Protein AF-A0A0A3IIA6-F1 (afdb_monomer_lite)

Radius of gyration: 15.54 Å; chains: 1; bounding box: 34×17×46 Å

InterPro domains:
  IPR021741 Protein of unknown function DUF3311 [PF11755] (8-62)
  IPR021741 Protein of unknown function DUF3311 [PTHR40034] (2-63)

Structure (mmCIF, N/CA/C/O backbone):
data_AF-A0A0A3IIA6-F1
#
_entry.id   AF-A0A0A3IIA6-F1
#
loop_
_atom_site.group_PDB
_atom_site.id
_atom_site.type_symbol
_atom_site.label_atom_id
_atom_site.label_alt_id
_atom_site.label_comp_id
_atom_site.label_asym_id
_atom_site.label_entity_id
_atom_site.label_seq_id
_atom_site.pdbx_PDB_ins_code
_atom_site.Cartn_x
_atom_site.Cartn_y
_atom_site.Cartn_z
_atom_site.occupancy
_atom_site.B_iso_or_equiv
_atom_site.auth_seq_id
_atom_site.auth_comp_id
_atom_site.auth_asym_id
_atom_site.auth_atom_id
_atom_site.pdbx_PDB_model_num
ATOM 1 N N . MET A 1 1 ? -24.335 -2.781 17.461 1.00 50.75 1 MET A N 1
ATOM 2 C CA . MET A 1 1 ? -24.256 -2.393 16.032 1.00 50.75 1 MET A CA 1
ATOM 3 C C . MET A 1 1 ? -23.012 -1.523 15.903 1.00 50.75 1 MET A C 1
ATOM 5 O O . MET A 1 1 ? -22.986 -0.494 16.544 1.00 50.75 1 MET A O 1
ATOM 9 N N . ARG A 1 2 ? -21.918 -1.897 15.241 1.00 56.66 2 ARG A N 1
ATOM 10 C CA . ARG A 1 2 ? -21.801 -2.210 13.813 1.00 56.66 2 ARG A CA 1
ATOM 11 C C . ARG A 1 2 ? -20.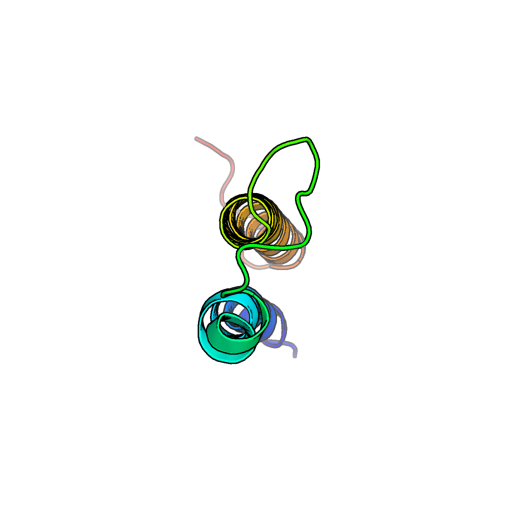475 -2.963 13.578 1.00 56.66 2 ARG A C 1
ATOM 13 O O . ARG A 1 2 ? -19.433 -2.334 13.496 1.00 56.66 2 ARG A O 1
ATOM 20 N N . LYS A 1 3 ? -20.517 -4.287 13.388 1.00 61.41 3 LYS A N 1
ATOM 21 C CA . LYS A 1 3 ? -19.362 -5.129 12.989 1.00 61.41 3 LYS A CA 1
ATOM 22 C C . LYS A 1 3 ? -18.907 -4.888 11.532 1.00 61.41 3 LYS A C 1
ATOM 24 O O . LYS A 1 3 ? -18.368 -5.774 10.884 1.00 61.41 3 LYS A O 1
ATOM 29 N N . TYR A 1 4 ? -19.174 -3.706 10.972 1.00 69.12 4 TYR A N 1
ATOM 30 C CA . TYR A 1 4 ? -18.875 -3.409 9.568 1.00 69.12 4 TYR A CA 1
ATOM 31 C C . TYR A 1 4 ? -17.396 -3.078 9.346 1.00 69.12 4 TYR A C 1
ATOM 33 O O . TYR A 1 4 ? -16.934 -3.157 8.214 1.00 69.12 4 TYR A O 1
ATOM 41 N N . PHE A 1 5 ? -16.635 -2.766 10.401 1.00 71.94 5 PHE A N 1
ATOM 42 C CA . PHE A 1 5 ? -15.203 -2.468 10.287 1.00 71.94 5 PHE A CA 1
ATOM 43 C C . PHE A 1 5 ? -14.402 -3.676 9.779 1.00 71.94 5 PHE A C 1
ATOM 45 O O . PHE A 1 5 ? -13.475 -3.519 8.994 1.00 71.94 5 PHE A O 1
ATOM 52 N N . GLN A 1 6 ? -14.836 -4.896 10.114 1.00 73.00 6 GLN A N 1
ATOM 53 C CA . GLN A 1 6 ? -14.230 -6.137 9.622 1.00 73.00 6 GLN A CA 1
ATOM 54 C C . GLN A 1 6 ? -14.359 -6.300 8.098 1.00 73.00 6 GLN A C 1
ATOM 56 O O . GLN A 1 6 ? -13.515 -6.943 7.481 1.00 73.00 6 GLN A O 1
ATOM 61 N N . LEU A 1 7 ? -15.361 -5.677 7.460 1.00 81.62 7 LEU A N 1
ATOM 62 C CA . LEU A 1 7 ? -15.482 -5.687 5.998 1.00 81.62 7 LEU A CA 1
ATOM 63 C C . LEU A 1 7 ? -14.368 -4.880 5.321 1.00 81.62 7 LEU A C 1
ATOM 65 O O . LEU A 1 7 ? -14.018 -5.185 4.181 1.00 81.62 7 LEU A O 1
ATOM 69 N N . LEU A 1 8 ? -13.767 -3.896 6.006 1.00 83.12 8 LEU A N 1
ATOM 70 C CA . LEU A 1 8 ? -12.642 -3.142 5.447 1.00 83.12 8 LEU A CA 1
ATOM 71 C C . LEU A 1 8 ? -11.420 -4.044 5.230 1.00 83.12 8 LEU A C 1
ATOM 73 O O . LEU A 1 8 ? -10.665 -3.820 4.289 1.00 83.12 8 LEU A O 1
ATOM 77 N N . LEU A 1 9 ? -11.264 -5.108 6.024 1.00 84.38 9 LEU A N 1
ATOM 78 C CA . LEU A 1 9 ? -10.174 -6.078 5.875 1.00 84.38 9 LEU A CA 1
ATOM 79 C C . LEU A 1 9 ? -10.278 -6.898 4.582 1.00 84.38 9 LEU A C 1
ATOM 81 O O . LEU A 1 9 ? -9.276 -7.429 4.114 1.00 84.38 9 LEU A O 1
ATOM 85 N N . VAL A 1 10 ? -11.463 -6.974 3.969 1.00 87.50 10 VAL A N 1
ATOM 86 C CA . VAL A 1 10 ? -11.677 -7.682 2.696 1.00 87.50 10 VAL A CA 1
ATOM 87 C C . VAL A 1 10 ? -11.243 -6.827 1.497 1.00 87.50 10 VAL A C 1
ATOM 89 O O . VAL A 1 10 ? -10.899 -7.361 0.444 1.00 87.50 10 VAL A O 1
ATOM 92 N N . ILE A 1 11 ? -11.192 -5.501 1.650 1.00 89.31 11 ILE A N 1
ATOM 93 C CA . ILE A 1 11 ? -10.795 -4.555 0.596 1.00 89.31 11 ILE A CA 1
ATOM 94 C C . ILE A 1 11 ? -9.407 -4.874 0.008 1.00 89.31 11 ILE A C 1
ATOM 96 O O . ILE A 1 11 ? -9.321 -4.986 -1.217 1.00 89.31 11 ILE A O 1
ATOM 100 N N . PRO A 1 12 ? -8.331 -5.067 0.804 1.00 87.88 12 PRO A N 1
ATOM 101 C CA . PRO A 1 12 ? -7.020 -5.397 0.249 1.00 87.88 12 PRO A CA 1
ATOM 102 C C . PRO A 1 12 ? -7.004 -6.738 -0.489 1.00 87.88 12 PRO A C 1
ATOM 104 O O . PRO A 1 12 ? -6.318 -6.855 -1.500 1.00 87.88 12 PRO A O 1
ATOM 107 N N . PHE A 1 13 ? -7.806 -7.721 -0.068 1.00 86.81 13 PHE A N 1
ATOM 108 C CA . PHE A 1 13 ? -7.935 -8.991 -0.791 1.00 86.81 13 PHE A CA 1
ATOM 109 C C . PHE A 1 13 ? -8.606 -8.813 -2.152 1.00 86.81 13 PHE A C 1
ATOM 111 O O . PHE A 1 13 ? -8.141 -9.367 -3.143 1.00 86.81 13 PHE A O 1
ATOM 118 N N . ILE A 1 14 ? -9.661 -8.003 -2.239 1.00 89.50 14 ILE A N 1
ATOM 119 C CA . ILE A 1 14 ? -10.298 -7.684 -3.525 1.00 89.50 14 ILE A CA 1
ATOM 120 C C . ILE A 1 14 ? -9.305 -6.929 -4.422 1.00 89.50 14 ILE A C 1
ATOM 122 O O . ILE A 1 14 ? -9.137 -7.265 -5.594 1.00 89.50 14 ILE A O 1
ATOM 126 N N . GLY A 1 15 ? -8.593 -5.959 -3.854 1.00 85.62 15 GLY A N 1
ATOM 127 C CA . GLY A 1 15 ? -7.568 -5.177 -4.534 1.00 85.62 15 GLY A CA 1
ATOM 128 C C . GLY A 1 15 ? -6.398 -5.988 -5.090 1.00 85.62 15 GLY A C 1
ATOM 129 O O . GLY A 1 15 ? -5.942 -5.751 -6.208 1.00 85.62 15 GLY A O 1
ATOM 130 N N . MET A 1 16 ? -5.925 -6.968 -4.325 1.00 85.75 16 MET A N 1
ATOM 131 C CA . MET A 1 16 ? -4.812 -7.833 -4.710 1.00 85.75 16 MET A CA 1
ATOM 132 C C . MET A 1 16 ? -5.247 -8.986 -5.612 1.00 85.75 16 MET A C 1
ATOM 134 O O . MET A 1 16 ? -4.529 -9.291 -6.551 1.00 85.75 16 MET A O 1
ATOM 138 N N . CYS A 1 17 ? -6.389 -9.634 -5.356 1.00 86.25 17 CYS A N 1
ATOM 139 C CA . CYS A 1 17 ? -6.792 -10.852 -6.066 1.00 86.25 17 CYS A CA 1
ATOM 140 C C . CYS A 1 17 ? -7.687 -10.575 -7.278 1.00 86.25 17 CYS A C 1
ATOM 142 O O . CYS A 1 17 ? -7.474 -11.153 -8.341 1.00 86.25 17 CYS A O 1
ATOM 144 N N . VAL A 1 18 ? -8.688 -9.700 -7.143 1.00 86.69 18 VAL A N 1
ATOM 145 C CA . VAL A 1 18 ? -9.680 -9.460 -8.208 1.00 86.69 18 VAL A CA 1
ATOM 146 C C . VAL A 1 18 ? -9.136 -8.495 -9.251 1.00 86.69 18 VAL A C 1
ATOM 148 O O . VAL A 1 18 ? -9.364 -8.675 -10.444 1.00 86.69 18 VAL A O 1
ATOM 151 N N . LEU A 1 19 ? -8.384 -7.484 -8.816 1.00 85.12 19 LEU A N 1
ATOM 152 C CA . LEU A 1 19 ? -7.795 -6.494 -9.717 1.00 85.12 19 LEU A CA 1
ATOM 153 C C . LEU A 1 19 ? -6.414 -6.909 -10.242 1.00 85.12 19 LEU A C 1
ATOM 155 O O . LEU A 1 19 ? -5.854 -6.194 -11.071 1.00 85.12 19 LEU A O 1
ATOM 159 N N . LEU A 1 20 ? -5.887 -8.077 -9.848 1.00 82.25 20 LEU A N 1
ATOM 160 C CA . LEU A 1 20 ? -4.615 -8.598 -10.361 1.00 82.25 20 LEU A CA 1
ATOM 161 C C . LEU A 1 20 ? -4.573 -8.695 -11.892 1.00 82.25 20 LEU A C 1
ATOM 163 O O . LEU A 1 20 ? -3.596 -8.231 -12.468 1.00 82.25 20 LEU A O 1
ATOM 167 N N . PRO A 1 21 ? -5.598 -9.225 -12.594 1.00 81.75 21 PRO A N 1
ATOM 168 C CA . PRO A 1 21 ? -5.573 -9.310 -14.055 1.00 81.75 21 PRO A CA 1
ATOM 169 C C . PRO A 1 21 ? -5.566 -7.928 -14.718 1.00 81.75 21 PRO A C 1
ATOM 171 O O . PRO A 1 21 ? -5.058 -7.766 -15.823 1.00 81.75 21 PRO A O 1
ATOM 174 N N . TRP A 1 22 ? -6.125 -6.921 -14.042 1.00 82.88 22 TRP A N 1
ATOM 175 C CA . TRP A 1 22 ? -6.101 -5.542 -14.514 1.00 82.88 22 TRP A CA 1
ATOM 176 C C . TRP A 1 22 ? -4.739 -4.886 -14.268 1.00 82.88 22 TRP A C 1
ATOM 178 O O . TRP A 1 22 ? -4.241 -4.189 -15.152 1.00 82.88 22 TRP A O 1
ATOM 188 N N . ALA A 1 23 ? -4.129 -5.167 -13.114 1.00 83.19 23 ALA A N 1
ATOM 189 C CA . ALA A 1 23 ? -2.822 -4.664 -12.708 1.00 83.19 23 ALA A CA 1
ATOM 190 C C . ALA A 1 23 ? -1.631 -5.407 -13.327 1.00 83.19 23 ALA A C 1
ATOM 192 O O . ALA A 1 23 ? -0.520 -4.879 -13.350 1.00 83.19 23 ALA A O 1
ATOM 193 N N . ASN A 1 24 ? -1.848 -6.605 -13.866 1.00 82.94 24 ASN A N 1
ATOM 194 C CA . ASN A 1 24 ? -0.844 -7.400 -14.564 1.00 82.94 24 ASN A CA 1
ATOM 195 C C . ASN A 1 24 ? -0.580 -6.854 -15.976 1.00 82.94 24 ASN A C 1
ATOM 197 O O . ASN A 1 24 ? -0.826 -7.513 -16.986 1.00 82.94 24 ASN A O 1
ATOM 201 N N . ARG A 1 25 ? -0.110 -5.610 -16.045 1.00 81.06 25 ARG A N 1
ATOM 202 C CA . ARG A 1 25 ? 0.344 -4.950 -17.267 1.00 81.06 25 ARG A CA 1
ATOM 203 C C . ARG A 1 25 ? 1.732 -4.378 -17.011 1.00 81.06 25 ARG A C 1
ATOM 205 O O . ARG A 1 25 ? 1.974 -3.778 -15.966 1.00 81.06 25 ARG A O 1
ATOM 212 N N . ALA A 1 26 ? 2.649 -4.590 -17.953 1.00 73.19 26 ALA A N 1
ATOM 213 C CA . ALA A 1 26 ? 3.997 -4.026 -17.871 1.00 73.19 26 ALA A CA 1
ATOM 214 C C . ALA A 1 26 ? 3.978 -2.498 -18.049 1.00 73.19 26 ALA A C 1
ATOM 216 O O . ALA A 1 26 ? 4.738 -1.785 -17.400 1.00 73.19 26 ALA A O 1
ATOM 217 N N . GLU A 1 27 ? 3.048 -2.007 -18.869 1.00 77.00 27 GLU A N 1
ATOM 218 C CA . GLU A 1 27 ? 2.795 -0.590 -19.108 1.00 77.00 27 GLU A CA 1
ATOM 219 C C . GLU A 1 27 ? 1.416 -0.208 -18.544 1.00 77.00 27 GLU A C 1
ATOM 221 O O . GLU A 1 27 ? 0.463 -0.984 -18.688 1.00 77.00 27 GLU A O 1
ATOM 226 N N . PRO A 1 28 ? 1.264 0.973 -17.919 1.00 84.12 28 PRO A N 1
ATOM 227 C CA . PRO A 1 28 ? 2.215 2.087 -17.859 1.00 84.12 28 PRO A CA 1
ATOM 228 C C . PRO A 1 28 ? 3.279 1.952 -16.757 1.00 84.12 28 PRO A C 1
ATOM 230 O O . PRO A 1 28 ? 3.055 1.333 -15.721 1.00 84.12 28 PRO A O 1
ATOM 233 N N . TYR A 1 29 ? 4.426 2.603 -16.951 1.00 84.44 29 TYR A N 1
ATOM 234 C CA . TYR A 1 29 ? 5.416 2.759 -15.887 1.00 84.44 29 TYR A CA 1
ATOM 235 C C . TYR A 1 29 ? 5.022 3.920 -14.970 1.00 84.44 29 TYR A C 1
ATOM 237 O O . TYR A 1 29 ? 4.773 5.033 -15.432 1.00 84.44 29 TYR A O 1
ATOM 245 N N . VAL A 1 30 ? 4.994 3.675 -13.664 1.00 89.50 30 VAL A N 1
ATOM 246 C CA . VAL A 1 30 ? 4.671 4.668 -12.634 1.00 89.50 30 VAL A CA 1
ATOM 247 C C . VAL A 1 30 ? 5.914 4.875 -11.777 1.00 89.50 30 VAL A C 1
ATOM 249 O O . VAL A 1 30 ? 6.451 3.919 -11.228 1.00 89.50 30 VAL A O 1
ATOM 252 N N . PHE A 1 31 ? 6.417 6.111 -11.703 1.00 87.81 31 PHE A N 1
ATOM 253 C CA . PHE A 1 31 ? 7.689 6.440 -11.031 1.00 87.81 31 PHE A CA 1
ATOM 254 C C . PHE A 1 31 ? 8.895 5.598 -11.506 1.00 87.81 31 PHE A C 1
ATOM 256 O O . PHE A 1 31 ? 9.814 5.330 -10.739 1.00 87.81 31 PHE A O 1
ATOM 263 N N . GLY A 1 32 ? 8.894 5.159 -12.770 1.00 86.75 32 GLY A N 1
ATOM 264 C CA . GLY A 1 32 ? 9.943 4.291 -13.325 1.00 86.75 32 GLY A CA 1
ATOM 265 C C . GLY A 1 32 ? 9.797 2.804 -12.978 1.00 86.75 32 GLY A C 1
ATOM 266 O O . GLY A 1 32 ? 10.619 1.999 -13.409 1.00 86.75 32 GLY A O 1
ATOM 267 N N . LEU A 1 33 ? 8.743 2.417 -12.254 1.00 88.75 33 LEU A N 1
ATOM 268 C CA . LEU A 1 33 ? 8.411 1.028 -11.940 1.00 88.75 33 LEU A CA 1
ATOM 269 C C . LEU A 1 33 ?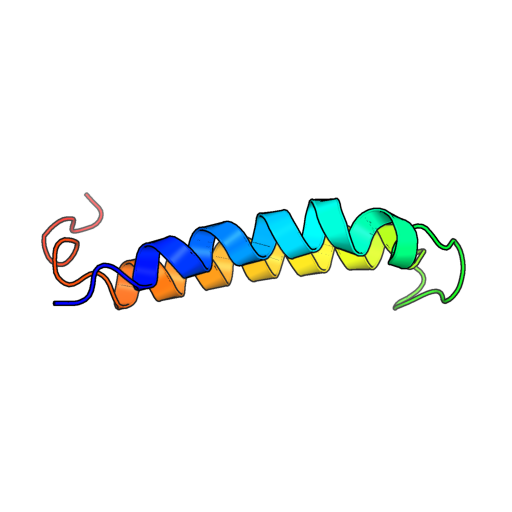 7.306 0.510 -12.878 1.00 88.75 33 LEU A C 1
ATOM 271 O O . LEU A 1 33 ? 6.388 1.268 -13.193 1.00 88.75 33 LEU A O 1
ATOM 275 N N . PRO A 1 34 ? 7.334 -0.773 -13.288 1.00 88.88 34 PRO A N 1
ATOM 276 C CA . PRO A 1 34 ? 6.189 -1.423 -13.921 1.00 88.88 34 PRO A CA 1
ATOM 277 C C . PRO A 1 34 ? 4.923 -1.271 -13.070 1.00 88.88 34 PRO A C 1
ATOM 279 O O . PRO A 1 34 ? 4.998 -1.344 -11.838 1.00 88.88 34 PRO A O 1
ATOM 282 N N . PHE A 1 35 ? 3.760 -1.122 -13.712 1.00 88.44 35 PHE A N 1
ATOM 283 C CA . PHE A 1 35 ? 2.484 -0.896 -13.022 1.00 88.44 35 PHE A CA 1
ATOM 284 C C . PHE A 1 35 ? 2.213 -1.925 -11.919 1.00 88.44 35 PHE A C 1
ATOM 286 O O . PHE A 1 35 ? 1.799 -1.557 -10.824 1.00 88.44 35 PHE A O 1
ATOM 293 N N . LEU A 1 36 ? 2.520 -3.201 -12.175 1.00 88.38 36 LEU A N 1
ATOM 294 C CA . LEU A 1 36 ? 2.346 -4.280 -11.204 1.00 88.38 36 LEU A CA 1
ATOM 295 C C . LEU A 1 36 ? 3.155 -4.060 -9.915 1.00 88.38 36 LEU A C 1
ATOM 297 O O . LEU A 1 36 ? 2.639 -4.289 -8.824 1.00 88.38 36 LEU A O 1
ATOM 301 N N . LEU A 1 37 ? 4.406 -3.594 -10.017 1.00 89.12 37 LEU A N 1
ATOM 302 C CA . LEU A 1 37 ? 5.229 -3.322 -8.834 1.00 89.12 37 LEU A CA 1
ATOM 303 C C . LEU A 1 37 ? 4.672 -2.138 -8.044 1.00 89.12 37 LEU A C 1
ATOM 305 O O . LEU A 1 37 ? 4.532 -2.225 -6.825 1.00 89.12 37 LEU A O 1
ATOM 309 N N . PHE A 1 38 ? 4.302 -1.058 -8.738 1.00 91.12 38 PHE A N 1
ATOM 310 C CA . PHE A 1 38 ? 3.638 0.083 -8.111 1.00 91.12 38 PHE A CA 1
ATOM 311 C C . PHE A 1 38 ? 2.340 -0.340 -7.409 1.00 91.12 38 PHE A C 1
ATOM 313 O O . PHE A 1 38 ? 2.094 0.060 -6.275 1.00 91.12 38 PHE A O 1
ATOM 320 N N . TRP A 1 39 ? 1.544 -1.197 -8.050 1.00 90.50 39 TRP A N 1
ATOM 321 C CA . TRP A 1 39 ? 0.296 -1.732 -7.515 1.00 90.50 39 TRP A CA 1
ATOM 322 C C . TRP A 1 39 ? 0.508 -2.508 -6.212 1.00 90.50 39 TRP A C 1
ATOM 324 O O . TRP A 1 39 ? -0.195 -2.261 -5.235 1.00 90.50 39 TRP A O 1
ATOM 334 N N . ILE A 1 40 ? 1.502 -3.401 -6.165 1.00 89.75 40 ILE A N 1
ATOM 335 C CA . ILE A 1 40 ? 1.838 -4.169 -4.955 1.00 89.75 40 ILE A CA 1
ATOM 336 C C . ILE A 1 40 ? 2.236 -3.229 -3.811 1.00 89.75 40 ILE A C 1
ATOM 338 O O . ILE A 1 40 ? 1.721 -3.364 -2.701 1.00 89.75 40 ILE A O 1
ATOM 342 N N . VAL A 1 41 ? 3.113 -2.254 -4.076 1.00 92.12 41 VAL A N 1
ATOM 343 C CA . VAL A 1 41 ? 3.563 -1.285 -3.061 1.00 92.12 41 VAL A CA 1
ATOM 344 C C . VAL A 1 41 ? 2.401 -0.419 -2.573 1.00 92.12 41 VAL A C 1
ATOM 346 O O . VAL A 1 41 ? 2.247 -0.217 -1.369 1.00 92.12 41 VAL A O 1
ATOM 349 N N . LEU A 1 42 ? 1.547 0.052 -3.483 1.00 92.31 42 LEU A N 1
ATOM 350 C CA . LEU A 1 42 ? 0.347 0.812 -3.147 1.00 92.31 42 LEU A CA 1
ATOM 351 C C . LEU A 1 42 ? -0.563 0.008 -2.211 1.00 92.31 42 LEU A C 1
ATOM 353 O O . LEU A 1 42 ? -0.971 0.522 -1.171 1.00 92.31 42 LEU A O 1
ATOM 357 N N . TRP A 1 43 ? -0.844 -1.256 -2.536 1.00 92.31 43 TRP A N 1
ATOM 358 C CA . TRP A 1 43 ? -1.689 -2.111 -1.700 1.00 92.31 43 TRP A CA 1
ATOM 359 C C . TRP A 1 43 ? -1.056 -2.468 -0.358 1.00 92.31 43 TRP A C 1
ATOM 361 O O . TRP A 1 43 ? -1.789 -2.561 0.622 1.00 92.31 43 TRP A O 1
ATOM 371 N N . MET A 1 44 ? 0.271 -2.586 -0.279 1.00 92.50 44 MET A N 1
ATOM 372 C CA . MET A 1 44 ? 0.995 -2.756 0.985 1.00 92.50 44 MET A CA 1
ATOM 373 C C . MET A 1 44 ? 0.809 -1.547 1.918 1.00 92.50 44 MET A C 1
ATOM 375 O O . MET A 1 44 ? 0.576 -1.705 3.117 1.00 92.50 44 MET A O 1
ATOM 379 N N . LEU A 1 45 ? 0.870 -0.327 1.379 1.00 94.75 45 LEU A N 1
ATOM 380 C CA . LEU A 1 45 ? 0.626 0.893 2.155 1.00 94.75 45 LEU A CA 1
ATOM 381 C C . LEU A 1 45 ? -0.853 1.026 2.543 1.00 94.75 45 LEU A C 1
ATOM 383 O O . LEU A 1 45 ? -1.170 1.320 3.697 1.00 94.75 45 LEU A O 1
ATOM 387 N N . LEU A 1 46 ? -1.761 0.764 1.598 1.00 92.88 46 LEU A N 1
ATOM 388 C CA . LEU A 1 46 ? -3.202 0.809 1.840 1.00 92.88 46 LEU A CA 1
ATOM 389 C C . LEU A 1 46 ? -3.640 -0.222 2.882 1.00 92.88 46 LEU A C 1
ATOM 391 O O . LEU A 1 46 ? -4.463 0.115 3.725 1.00 92.88 46 LEU A O 1
ATOM 395 N N . SER A 1 47 ? -3.091 -1.441 2.892 1.00 90.94 47 SER A N 1
ATOM 396 C CA . SER A 1 47 ? -3.431 -2.441 3.912 1.00 90.94 47 SER A CA 1
ATOM 397 C C . SER A 1 47 ? -3.051 -1.983 5.317 1.00 90.94 47 SER A C 1
ATOM 399 O O . SER A 1 47 ? -3.852 -2.127 6.238 1.00 90.94 47 SER A O 1
ATOM 401 N N . SER A 1 48 ? -1.876 -1.368 5.481 1.00 91.75 48 SER A N 1
ATOM 402 C CA . SER A 1 48 ? -1.446 -0.814 6.770 1.00 91.75 48 SER A CA 1
ATOM 403 C C . SER A 1 48 ? -2.351 0.334 7.222 1.00 91.75 48 SER A C 1
ATOM 405 O O . SER A 1 48 ? -2.737 0.395 8.387 1.00 91.75 48 SER A O 1
ATOM 407 N N . LEU A 1 49 ? -2.755 1.212 6.299 1.00 92.75 49 LEU A N 1
ATOM 408 C CA . LEU A 1 49 ? -3.711 2.287 6.583 1.00 92.75 49 LEU A CA 1
ATOM 409 C C . LEU A 1 49 ? -5.095 1.746 6.951 1.00 92.75 49 LEU A C 1
ATOM 411 O O . LEU A 1 49 ? -5.713 2.242 7.887 1.00 92.75 49 LEU A O 1
ATOM 415 N N . ILE A 1 50 ? -5.576 0.721 6.247 1.00 90.38 50 ILE A N 1
ATOM 416 C CA . ILE A 1 50 ? -6.852 0.063 6.539 1.00 90.38 50 ILE A CA 1
ATOM 417 C C . ILE A 1 50 ? -6.823 -0.547 7.939 1.00 90.38 50 ILE A C 1
ATOM 419 O O . ILE A 1 50 ? -7.765 -0.337 8.694 1.00 90.38 50 ILE A O 1
ATOM 423 N N . LEU A 1 51 ? -5.742 -1.236 8.313 1.00 88.00 51 LEU A N 1
ATOM 424 C CA . LEU A 1 51 ? -5.574 -1.767 9.667 1.00 88.00 51 LEU A CA 1
ATOM 425 C C . LEU A 1 51 ? -5.569 -0.655 10.716 1.00 88.00 51 LEU A C 1
ATOM 427 O O . LEU A 1 51 ? -6.248 -0.784 11.726 1.00 88.00 51 LEU A O 1
ATOM 431 N N . LEU A 1 52 ? -4.877 0.457 10.460 1.00 88.50 52 LEU A N 1
ATOM 432 C CA . LEU A 1 52 ? -4.866 1.611 11.359 1.00 88.50 52 LEU A CA 1
ATOM 433 C C . LEU A 1 52 ? -6.265 2.224 11.519 1.00 88.50 52 LEU A C 1
ATOM 435 O O . LEU A 1 52 ? -6.668 2.562 12.630 1.00 88.50 52 LEU A O 1
ATOM 439 N N . ILE A 1 53 ? -7.019 2.350 10.426 1.00 87.25 53 ILE A N 1
ATOM 440 C CA . ILE A 1 53 ? -8.399 2.849 10.441 1.00 87.25 53 ILE A CA 1
ATOM 441 C C . ILE A 1 53 ? -9.305 1.890 11.214 1.00 87.25 53 ILE A C 1
ATOM 443 O O . ILE A 1 53 ? -10.094 2.344 12.037 1.00 87.25 53 ILE A O 1
ATOM 447 N N . VAL A 1 54 ? -9.182 0.581 10.977 1.00 85.94 54 VAL A N 1
ATOM 448 C CA . VAL A 1 54 ? -9.935 -0.446 11.706 1.00 85.94 54 VAL A CA 1
ATOM 449 C C . VAL A 1 54 ? -9.600 -0.381 13.192 1.00 85.94 54 VAL A C 1
ATOM 451 O O . VAL A 1 54 ? -10.522 -0.301 13.985 1.00 85.94 54 VAL A O 1
ATOM 454 N N . TYR A 1 55 ? -8.322 -0.296 13.560 1.00 82.44 55 TYR A N 1
ATOM 455 C CA . TYR A 1 55 ? -7.866 -0.155 14.945 1.00 82.44 55 TYR A CA 1
ATOM 456 C C . TYR A 1 55 ? -8.450 1.086 15.629 1.00 82.44 55 TYR A C 1
ATOM 458 O O . TYR A 1 55 ? -8.940 1.016 16.746 1.00 82.44 55 TYR A O 1
ATOM 466 N N . LYS A 1 56 ? -8.426 2.241 14.952 1.00 81.88 56 LYS A N 1
ATOM 467 C CA . LYS A 1 56 ? -8.969 3.501 15.486 1.00 81.88 56 LYS A CA 1
ATOM 468 C C . LYS A 1 56 ? -10.492 3.503 15.602 1.00 81.88 56 LYS A C 1
ATOM 470 O O . LYS A 1 56 ? -11.029 4.252 16.410 1.00 81.88 56 LYS A O 1
ATOM 475 N N . LEU A 1 57 ? -11.176 2.744 14.749 1.00 79.88 57 LEU A N 1
ATOM 476 C CA . LEU A 1 57 ? -12.634 2.627 14.726 1.00 79.88 57 LEU A CA 1
ATOM 477 C C . LEU A 1 57 ? -13.153 1.456 15.553 1.00 79.88 57 LEU A C 1
ATOM 479 O O . LEU A 1 57 ? -14.370 1.349 15.686 1.00 79.88 57 LEU A O 1
ATOM 483 N N . ASP A 1 58 ? -12.279 0.581 16.044 1.00 77.06 58 ASP A N 1
ATOM 484 C CA . ASP A 1 58 ? -12.640 -0.529 16.910 1.00 77.06 58 ASP A CA 1
ATOM 485 C C . ASP A 1 58 ? -12.669 -0.038 18.367 1.00 77.06 58 ASP A C 1
ATOM 487 O O . ASP A 1 58 ? -11.617 0.062 19.003 1.00 77.06 58 ASP A O 1
ATOM 491 N N . PRO A 1 59 ? -13.854 0.308 18.912 1.00 64.69 59 PRO A N 1
ATOM 492 C CA . PRO A 1 59 ? -13.972 0.794 20.284 1.00 64.69 59 PRO A CA 1
ATOM 493 C C . PRO A 1 59 ? -13.613 -0.289 21.311 1.00 64.69 59 PRO A C 1
ATOM 495 O O . PRO A 1 59 ? -13.371 0.027 22.469 1.00 64.69 59 PRO A O 1
ATOM 498 N N . GLU A 1 60 ? -13.571 -1.565 20.911 1.00 64.38 60 GLU A N 1
ATOM 499 C CA . GLU A 1 60 ? -13.175 -2.677 21.782 1.00 64.38 60 GLU A CA 1
ATOM 500 C C . GLU A 1 60 ? -11.649 -2.751 21.961 1.00 64.38 60 GLU A C 1
ATOM 502 O O . GLU A 1 60 ? -11.166 -3.369 22.908 1.00 64.38 60 GLU A O 1
ATOM 507 N N . ASN A 1 61 ? -10.888 -2.065 21.102 1.00 60.56 61 ASN A N 1
ATOM 508 C CA . ASN A 1 61 ? -9.433 -2.004 21.159 1.00 60.56 61 ASN A CA 1
ATOM 509 C C . ASN A 1 61 ? -8.901 -0.757 21.910 1.00 60.56 61 ASN A C 1
ATOM 511 O O . ASN A 1 61 ? -7.695 -0.513 21.943 1.00 60.56 61 ASN A O 1
ATOM 515 N N . GLU A 1 62 ? -9.771 0.017 22.576 1.00 57.16 62 GLU A N 1
ATOM 516 C CA . GLU A 1 62 ? -9.373 1.129 23.465 1.00 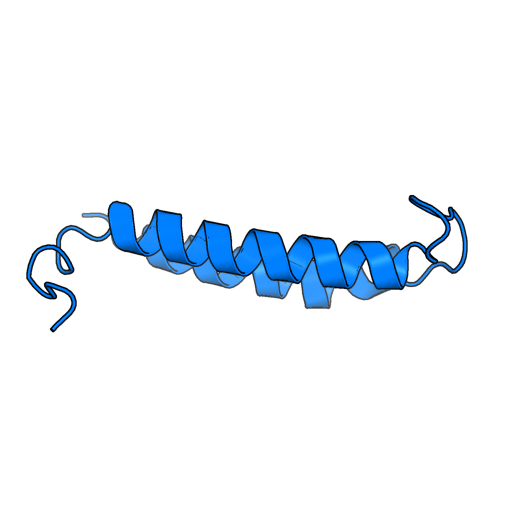57.16 62 GLU A CA 1
ATOM 517 C C . GLU A 1 62 ? -8.558 0.675 24.699 1.00 57.16 62 GLU A C 1
ATOM 519 O O . GLU A 1 62 ? -7.997 1.516 25.394 1.00 57.16 62 GLU A O 1
ATOM 524 N N . GLY A 1 63 ? -8.461 -0.635 24.971 1.00 55.09 63 GLY A N 1
ATOM 525 C CA . GLY A 1 63 ? -7.762 -1.192 26.138 1.00 55.09 63 GLY A CA 1
ATOM 526 C C . GLY A 1 63 ? -6.375 -1.798 25.889 1.00 55.09 63 GLY A C 1
ATOM 527 O O . GLY A 1 63 ? -5.711 -2.158 26.857 1.00 55.09 63 GLY A O 1
ATOM 528 N N . SER A 1 64 ? -5.917 -1.934 24.640 1.00 54.75 64 SER A N 1
ATOM 529 C CA . SER A 1 64 ? -4.535 -2.351 24.367 1.00 54.75 64 SER A CA 1
ATOM 530 C C . SER A 1 64 ? -3.670 -1.104 24.218 1.00 54.75 64 SER A C 1
ATOM 532 O O . SER A 1 64 ? -3.352 -0.669 23.106 1.00 54.75 64 SER A O 1
ATOM 534 N N . GLU A 1 65 ? -3.329 -0.484 25.347 1.00 54.94 65 GLU A N 1
ATOM 535 C CA . GLU A 1 65 ? -2.136 0.351 25.364 1.00 54.94 65 GLU A CA 1
ATOM 536 C C . GLU A 1 65 ? -0.972 -0.506 24.870 1.00 54.94 65 GLU A C 1
ATOM 538 O O . GLU A 1 65 ? -0.870 -1.695 25.176 1.00 54.94 65 GLU A O 1
ATOM 543 N N . VAL A 1 66 ? -0.167 0.093 24.005 1.00 56.19 66 VAL A N 1
ATOM 544 C CA . VAL A 1 66 ? 1.075 -0.482 23.515 1.00 56.19 66 VAL A CA 1
ATOM 545 C C . VAL A 1 66 ? 1.983 -0.649 24.737 1.00 56.19 66 VAL A C 1
ATOM 547 O O . VAL A 1 66 ? 2.648 0.309 25.122 1.00 56.19 66 VAL A O 1
ATOM 550 N N . GLU A 1 67 ? 1.926 -1.806 25.397 1.00 43.94 67 GLU A N 1
ATOM 551 C CA . GLU A 1 67 ? 2.948 -2.230 26.362 1.00 43.94 67 GLU A CA 1
ATOM 552 C C . GLU A 1 67 ? 4.224 -2.644 25.618 1.00 43.94 67 GLU A C 1
ATOM 554 O O . GLU A 1 67 ? 4.115 -3.368 24.596 1.00 43.94 67 GLU A O 1
#

pLDDT: mean 80.59, std 12.48, range [43.94, 94.75]

Sequence (67 aa):
MRKYFQLLLVIPFIGMCVLLPWANRAEPYVFGLPFLLFWIVLWMLLSSLILLIVYKLDPENEGSEVE

Foldseek 3Di:
DDPCLVVLLCVLVCQCPVCVVVQPAQDDQDPNHGSVVVSVVVSVVVNVVSVVVSCVPPPVNPPDDPD

Secondary structure (DSSP, 8-state):
--TTHHHHTHHHHIIIIISHHHH--S-SEETTEEHHHHHHHHHHHHHHHHHHHHHHH-GGGTT----

Organism: NCBI:txid1220589

=== Feature glossary ===
Feature key, reading from the visual/contextual features back to the raw sequence:

Rendered structure images. Six rendered views show the 3D structure from the faces of a cube — i.e. along ±x, ±y, ±z. Rendering representation is drawn randomly per protein from cartoon (secondary-structure ribbons), sticks (backbone bonds), or molecular surface; coloring is either N→C rainbow (blue at the N-terminus through red at the C-terminus) or one color per chain.

Contact-map, Ramachandran, and PAE plots. The contact map is a binary N×N matrix image: pixel (i, j) is dark where Cα_i and Cα_j are within 8 Å and |i−j|>4. Because the |i−j|>4 filter removes local helical contacts, off-diagonal stripes parallel to the main diagonal indicate parallel β-sheets; stripes perpendicular to it indicate antiparallel β-sheets. The Ramachandran plot scatters every residue's (φ, ψ) pair against the sterically allowed regions. The PAE heatmap renders the predicted-aligned-error matrix.

InterPro / GO / CATH / organism. Database cross-references. InterPro integrates a dozen domain/family signature databases into unified entries with residue-range hits. GO terms attach function/process/location labels with evidence codes. CATH codes position the fold in a four-level structural taxonomy. Organism is the NCBI-taxonomy species name.

Nearest PDB structures. The Foldseek neighbor list gives the closest experimentally determined structures in the PDB, ranked by structural alignment. TM-score near 1 means near-identical fold; near 0.3 means only rough topology match. This is how one finds what a novel AlphaFold prediction most resembles in the solved-structure universe.

Predicted aligned error. PAE(i, j) answers: if I align the predicted and true structures on residue i, how far off (in Å) do I expect residue j to be? A block-diagonal PAE matrix with low values on the blocks and high values off-diagonal is the signature of a multi-domain protein with confidently predicted domains but uncertain inter-domain orientation.

Solvent-accessible surface area. Accessible surface area quantifies burial. A residue with SASA near zero is packed into the hydrophobic core; one with SASA >100 Å² sits on the surface. Computed here via the Shrake–Rupley numerical algorithm with a 1.4 Å probe.

B-factor. B-factor (Debye–Waller factor) reflects atomic displacement in the crystal lattice. It is an experimental observable (units Å²), not a prediction; low values mean the atom is pinned down, high values mean it moves or is heterogeneous across the crystal.

pLDDT. For AlphaFold models, the B-factor field carries 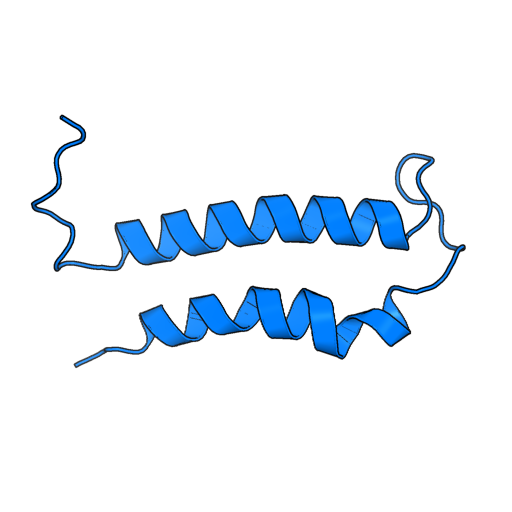pLDDT — the model's own estimate of local accuracy on a 0–100 scale. Regions with pLDDT<50 should be treated as essentially unmodeled; they often co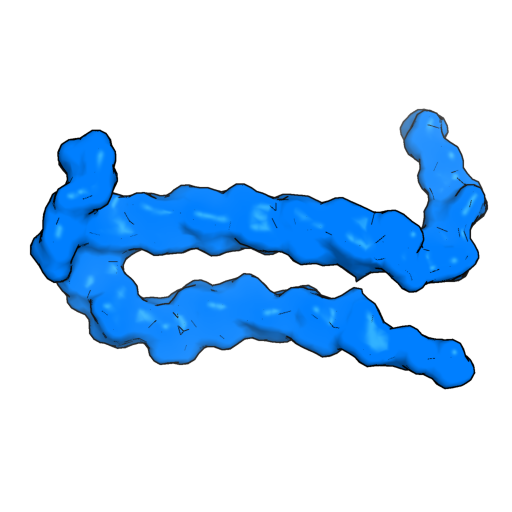rrespond to intrinsically disordered segments.

Backbone torsions (φ/ψ). φ (phi) and ψ (psi) are the two rotatable backbone dihedrals per residue: φ is the C(i-1)–N–Cα–C torsion, ψ is the N–Cα–C–N(i+1) torsion, both in degrees on (−180°, 180°]. α-helical residues cluster near (−60°, −45°); β-strand residues near (−120°, +130°). A Ramachandran plot is simply a scatter of (φ, ψ) for every residue.

Radius of gyration, Cα contacts, bounding box. Radius of gyration (Rg) is the root-mean-square distance of Cα atoms from their centroid — a single number for overall size and compactness. A globular domain of N residues has Rg ≈ 2.2·N^0.38 Å; an extended or disordered chain has a much larger Rg. The Cα contact count is the number of residue pairs whose Cα atoms are within 8 Å and are more than four positions apart in sequence — a standard proxy for tertiary packing density. The bounding box is the smallest axis-aligned box enclosing all Cα atoms.

Secondary structure (3-state, P-SEA). Three-state secondary structure (P-SEA) collapses the eight DSSP classes into helix (a), strand (b), and coil (c). P-SEA assigns these from Cα geometry alone — distances and angles — without requiring backbone oxygens, so it works on any Cα trace.

Secondary structure (8-state, DSSP). DSSP 8-state secondary structure assigns each residue one of H (α-helix), G (3₁₀-helix), I (π-helix), E (extended β-strand), B (isolated β-bridge), T (hydrogen-bonded turn), S (bend), or '-' (coil). The assignment is computed from backbone hydrogen-bond geometry via the Kabsch–Sander algorithm.

Foldseek 3Di. A 3Di character summarizes, for each residue, the relative orientation of the Cα frame of its nearest spatial neighbor. Because it encodes fold topology rather than chemistry, 3Di alignments detect remote structural similarity that sequence alignment misses.

mmCIF coordinates. The mmCIF block holds the 3D Cartesian coordinates of each backbone atom (N, Cα, C, O) in ångströms. mmCIF is the PDB's canonical archive format — a tagged-loop text representation of the atomic model.

Sequence. Sequence gives the chain of amino acids in standard one-letter code (A=alanine, C=cysteine, …, Y=tyrosine), read N→C. It is the only feature that is directly encoded by the gene; all structural 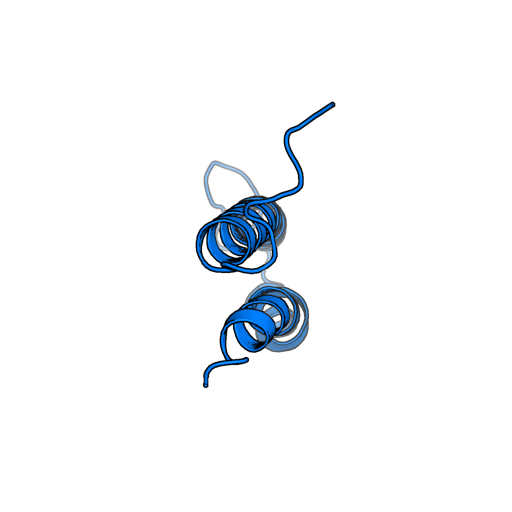features are derived from the folded form of this sequence.